Protein AF-A0A527ZD64-F1 (afdb_monomer_lite)

pLDDT: mean 91.5, std 5.49, range [61.19, 98.0]

Structure (mmCIF, N/CA/C/O backbone):
data_AF-A0A527ZD64-F1
#
_entry.id   AF-A0A527ZD64-F1
#
loop_
_atom_site.group_PDB
_atom_site.id
_atom_site.type_symbol
_atom_site.label_atom_id
_atom_site.label_alt_id
_atom_site.label_comp_id
_atom_site.label_asym_id
_atom_site.label_entity_id
_atom_site.label_seq_id
_atom_site.pdbx_PDB_ins_code
_atom_site.Cartn_x
_atom_site.Cartn_y
_atom_site.Cartn_z
_atom_site.occupancy
_atom_site.B_iso_or_equiv
_atom_site.auth_seq_id
_atom_site.auth_comp_id
_atom_site.auth_asym_id
_atom_site.auth_atom_id
_atom_site.pdbx_PDB_model_num
ATOM 1 N N . LEU A 1 1 ? -4.215 -12.252 6.668 1.00 61.19 1 LEU A N 1
ATOM 2 C CA . LEU A 1 1 ? -4.970 -12.366 7.943 1.00 61.19 1 LEU A CA 1
ATOM 3 C C . LEU A 1 1 ? -5.120 -11.031 8.687 1.00 61.19 1 LEU A C 1
ATOM 5 O O . LEU A 1 1 ? -6.021 -10.932 9.502 1.00 61.19 1 LEU A O 1
ATOM 9 N N . SER A 1 2 ? -4.307 -9.999 8.421 1.00 79.94 2 SER A N 1
ATOM 10 C CA . SER A 1 2 ? -4.396 -8.697 9.111 1.00 79.94 2 SER A CA 1
ATOM 11 C C . SER A 1 2 ? -5.544 -7.796 8.640 1.00 79.94 2 SER A C 1
ATOM 13 O O . SER A 1 2 ? -6.120 -7.075 9.448 1.00 79.94 2 SER A O 1
ATOM 15 N N . ARG A 1 3 ? -5.916 -7.859 7.358 1.00 85.94 3 ARG A N 1
ATOM 16 C CA . ARG A 1 3 ? -6.943 -6.987 6.769 1.00 85.94 3 ARG A CA 1
ATOM 17 C C . ARG A 1 3 ? -8.344 -7.117 7.390 1.00 85.94 3 ARG A C 1
ATOM 19 O O . ARG A 1 3 ? -8.904 -6.076 7.719 1.00 85.94 3 ARG A O 1
ATOM 26 N N . PRO A 1 4 ? -8.886 -8.322 7.666 1.00 92.00 4 PRO A N 1
ATOM 27 C CA . PRO A 1 4 ? -10.161 -8.439 8.381 1.00 92.00 4 PRO A CA 1
ATOM 28 C C . PRO A 1 4 ? -10.126 -7.844 9.796 1.00 92.00 4 PRO A C 1
ATOM 30 O O . PRO A 1 4 ? -11.113 -7.271 10.242 1.00 92.00 4 PRO A O 1
ATOM 33 N N . ALA A 1 5 ? -8.989 -7.936 10.496 1.00 92.25 5 ALA A N 1
ATOM 34 C CA . A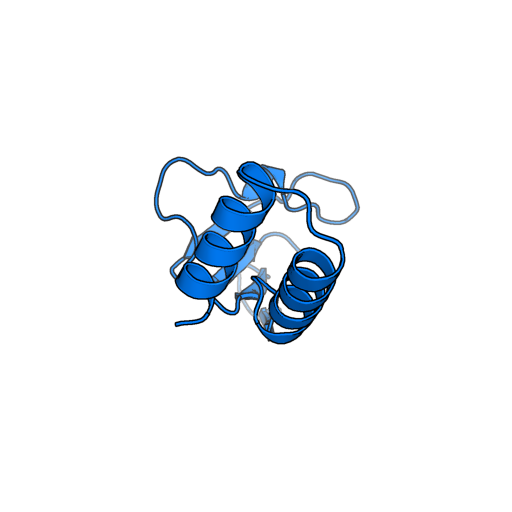LA A 1 5 ? -8.844 -7.356 11.831 1.00 92.25 5 ALA A CA 1
ATOM 35 C C . ALA A 1 5 ? -8.848 -5.818 11.789 1.00 92.25 5 ALA A C 1
ATOM 37 O O . ALA A 1 5 ? -9.528 -5.185 12.591 1.00 92.25 5 ALA A O 1
ATOM 38 N N . LEU A 1 6 ? -8.155 -5.215 10.814 1.00 93.88 6 LEU A N 1
ATOM 39 C CA . LEU A 1 6 ? -8.206 -3.766 10.583 1.00 93.88 6 LEU A CA 1
ATOM 40 C C . LEU A 1 6 ? -9.627 -3.295 10.239 1.00 93.88 6 LEU A C 1
ATOM 42 O O . LEU A 1 6 ? -10.090 -2.307 10.800 1.00 93.88 6 LEU A O 1
ATOM 46 N N . GLN A 1 7 ? -10.344 -4.040 9.392 1.00 94.31 7 GLN A N 1
ATOM 47 C CA . GLN A 1 7 ? -11.734 -3.735 9.030 1.00 94.31 7 GLN A CA 1
ATOM 48 C C . GLN A 1 7 ? -12.695 -3.840 10.220 1.00 94.31 7 GLN A C 1
ATOM 50 O O . GLN A 1 7 ? -13.609 -3.029 10.344 1.00 94.31 7 GLN A O 1
ATOM 55 N N . ALA A 1 8 ? -12.492 -4.811 11.113 1.00 95.31 8 ALA A N 1
ATOM 56 C CA . ALA A 1 8 ? -13.299 -4.945 12.323 1.00 95.31 8 ALA A CA 1
ATOM 57 C C . ALA A 1 8 ? -13.119 -3.741 13.262 1.00 95.31 8 ALA A C 1
ATOM 59 O O . ALA A 1 8 ? -14.103 -3.217 13.786 1.00 95.31 8 ALA A O 1
ATOM 60 N N . TYR A 1 9 ? -11.883 -3.260 13.429 1.00 95.69 9 TYR A N 1
ATOM 61 C CA . TYR A 1 9 ? -11.616 -2.040 14.188 1.00 95.69 9 TYR A CA 1
ATOM 62 C C . TYR A 1 9 ? -12.241 -0.799 13.542 1.00 95.69 9 TYR A C 1
ATOM 64 O O . TYR A 1 9 ? -12.875 -0.014 14.243 1.00 95.69 9 TYR A O 1
ATOM 72 N N . GLU A 1 10 ? -12.130 -0.640 12.219 1.00 95.00 10 GLU A N 1
ATOM 73 C CA . GLU A 1 10 ? -12.782 0.457 11.486 1.00 95.00 10 GLU A CA 1
ATOM 74 C C . GLU A 1 10 ? -14.304 0.435 11.669 1.00 95.00 10 GLU A C 1
ATOM 76 O O . GLU A 1 10 ? -14.901 1.468 11.972 1.00 95.00 10 GLU A O 1
ATOM 81 N N . ALA A 1 11 ? -14.930 -0.742 11.570 1.00 97.12 11 ALA A N 1
ATOM 82 C CA . ALA A 1 11 ? -16.361 -0.903 11.810 1.00 97.12 11 ALA A CA 1
ATOM 83 C C . ALA A 1 11 ? -16.745 -0.552 13.257 1.00 97.12 11 ALA A C 1
ATOM 85 O O . ALA A 1 11 ? -17.730 0.148 13.477 1.00 97.12 11 ALA A O 1
ATOM 86 N N . SER A 1 12 ? -15.953 -0.978 14.248 1.00 96.38 12 SER A N 1
ATOM 87 C CA . SER A 1 12 ? -16.180 -0.612 15.651 1.00 96.38 12 SER A CA 1
ATOM 88 C C . SER A 1 12 ? -16.080 0.898 15.872 1.00 96.38 12 SER A C 1
ATOM 90 O O . SER A 1 12 ? -16.918 1.465 16.573 1.00 96.38 12 SER A O 1
ATOM 92 N N . LEU A 1 13 ? -15.078 1.553 15.279 1.00 97.44 13 LEU A N 1
ATOM 93 C CA . LEU A 1 13 ? -14.862 2.998 15.392 1.00 97.44 13 LEU A CA 1
ATOM 94 C C . LEU A 1 13 ? -15.956 3.814 14.696 1.00 97.44 13 LEU A C 1
ATOM 96 O O . LEU A 1 13 ? -16.280 4.908 15.156 1.00 97.44 13 LEU A O 1
ATOM 100 N N . ALA A 1 14 ? -16.549 3.277 13.625 1.00 97.25 14 ALA A N 1
ATOM 101 C CA . ALA A 1 14 ? -17.698 3.880 12.955 1.00 97.25 14 ALA A CA 1
ATOM 102 C C . ALA A 1 14 ? -18.967 3.863 13.826 1.00 97.25 14 ALA A C 1
ATOM 104 O O . ALA A 1 14 ? -19.802 4.756 13.699 1.00 97.25 14 ALA A O 1
ATOM 105 N N . LEU A 1 15 ? -19.109 2.874 14.717 1.00 97.12 15 LEU A N 1
ATOM 106 C CA . LEU A 1 15 ? -20.216 2.801 15.676 1.00 97.12 15 LEU A CA 1
ATOM 107 C C . LEU A 1 15 ? -19.968 3.687 16.901 1.00 97.12 15 LEU A C 1
ATOM 109 O O . LEU A 1 15 ? -20.847 4.443 17.310 1.00 97.12 15 LEU A O 1
ATOM 113 N N . VAL A 1 16 ? -18.778 3.583 17.499 1.00 97.75 16 VAL A N 1
ATOM 114 C CA . VAL A 1 16 ? -18.373 4.357 18.677 1.00 97.75 16 VAL A CA 1
ATOM 115 C C . VAL A 1 16 ? -16.908 4.748 18.541 1.00 97.75 16 VAL A C 1
ATOM 117 O O . VAL A 1 16 ? -16.018 3.898 18.536 1.00 97.75 16 VAL A O 1
ATOM 120 N N . ASN A 1 17 ? -16.642 6.053 18.529 1.00 94.69 17 ASN A N 1
ATOM 121 C CA . ASN A 1 17 ? -15.283 6.582 18.489 1.00 94.69 17 ASN A CA 1
ATOM 122 C C . ASN A 1 17 ? -14.611 6.498 19.874 1.00 94.69 17 ASN A C 1
ATOM 124 O O . ASN A 1 17 ? -14.527 7.480 20.612 1.00 94.69 17 ASN A O 1
ATOM 128 N N . SER A 1 18 ? -14.182 5.291 20.244 1.00 98.00 18 SER A N 1
ATOM 129 C CA . SER A 1 18 ? -13.483 5.006 21.497 1.00 98.00 18 SER A CA 1
ATOM 130 C C . SER A 1 18 ? -11.974 5.271 21.367 1.00 98.00 18 SER A C 1
ATOM 132 O O . SER A 1 18 ? -11.334 4.669 20.500 1.00 98.00 18 SER A O 1
ATOM 134 N N . PRO A 1 19 ? -11.362 6.089 22.249 1.00 97.56 19 PRO A N 1
ATOM 135 C CA . PRO A 1 19 ? -9.921 6.351 22.223 1.00 97.56 19 PRO A CA 1
ATOM 136 C C . PRO A 1 19 ? -9.052 5.093 22.357 1.00 97.56 19 PRO A C 1
ATOM 138 O O . PRO A 1 19 ? -8.021 4.996 21.699 1.00 97.56 19 PRO A O 1
ATOM 141 N N . ALA A 1 20 ? -9.477 4.119 23.170 1.00 96.88 20 ALA A N 1
ATOM 142 C CA . ALA A 1 20 ? -8.735 2.872 23.360 1.00 96.88 20 ALA A CA 1
ATOM 143 C C . ALA A 1 20 ? -8.714 2.027 22.075 1.00 96.88 20 ALA A C 1
ATOM 145 O O . ALA A 1 20 ? -7.653 1.635 21.604 1.00 96.88 20 ALA A O 1
ATOM 146 N N . VAL A 1 21 ? -9.881 1.847 21.446 1.00 96.94 21 VAL A N 1
ATOM 147 C CA . VAL A 1 21 ? -10.010 1.104 20.180 1.00 96.94 21 VAL A CA 1
ATOM 148 C C . VAL A 1 21 ? -9.231 1.794 19.059 1.00 96.94 21 VAL A C 1
ATOM 150 O O . VAL A 1 21 ? -8.632 1.135 18.213 1.00 96.94 21 VAL A O 1
ATOM 153 N N . LYS A 1 22 ? -9.209 3.132 19.058 1.00 97.31 22 LYS A N 1
ATOM 154 C CA . LYS A 1 22 ? -8.440 3.906 18.085 1.00 97.31 22 LYS A CA 1
ATOM 155 C C . LYS A 1 22 ? -6.936 3.672 18.238 1.00 97.31 22 LYS A C 1
ATOM 157 O O . LYS A 1 22 ? -6.266 3.477 17.228 1.00 97.31 22 LYS A O 1
ATOM 162 N N . ALA A 1 23 ? -6.424 3.646 19.468 1.00 97.62 23 ALA A N 1
ATOM 163 C CA . ALA A 1 23 ? -5.018 3.347 19.726 1.00 97.62 23 ALA A CA 1
ATOM 164 C C . ALA A 1 23 ? -4.637 1.935 19.240 1.00 97.62 23 ALA A C 1
ATOM 166 O O . ALA A 1 23 ? -3.628 1.775 18.553 1.00 97.62 23 ALA A O 1
ATOM 167 N N . ASP A 1 24 ? -5.481 0.934 19.509 1.00 96.12 24 ASP A N 1
ATOM 168 C CA . ASP A 1 24 ? -5.258 -0.445 19.050 1.00 96.12 24 ASP A CA 1
ATOM 169 C C . ASP A 1 24 ? -5.301 -0.566 17.516 1.00 96.12 24 ASP A C 1
ATOM 171 O O . ASP A 1 24 ? -4.486 -1.273 16.913 1.00 96.12 24 ASP A O 1
ATOM 175 N N . TYR A 1 25 ? -6.224 0.149 16.862 1.00 95.94 25 TYR A N 1
ATOM 176 C CA . TYR A 1 25 ? -6.292 0.234 15.401 1.00 95.94 25 TYR A CA 1
ATOM 177 C C . TYR A 1 25 ? -5.013 0.829 14.806 1.00 95.94 25 TYR A C 1
ATOM 179 O O . TYR A 1 25 ? -4.451 0.267 13.863 1.00 95.94 25 TYR A O 1
ATOM 187 N N . GLU A 1 26 ? -4.550 1.960 15.341 1.00 96.06 26 GLU A N 1
ATOM 188 C CA . GLU A 1 26 ? -3.361 2.659 14.849 1.00 96.06 26 GLU A CA 1
ATOM 189 C C . GLU A 1 26 ? -2.096 1.808 15.018 1.00 96.06 26 GLU A C 1
ATOM 191 O O . GLU A 1 26 ? -1.313 1.684 14.071 1.00 96.06 26 GLU A O 1
ATOM 196 N N . ASP A 1 27 ? -1.933 1.140 16.162 1.00 95.62 27 ASP A N 1
ATOM 197 C CA . ASP A 1 27 ? -0.824 0.213 16.396 1.00 95.62 27 ASP A CA 1
ATOM 198 C C . ASP A 1 27 ? -0.862 -0.989 15.433 1.00 95.62 27 ASP A C 1
ATOM 200 O O . ASP A 1 27 ? 0.147 -1.331 14.800 1.00 95.62 27 ASP A O 1
ATOM 204 N N . LEU A 1 28 ? -2.029 -1.618 15.247 1.00 94.00 28 LEU A N 1
ATOM 205 C CA . LEU A 1 28 ? -2.153 -2.733 14.309 1.00 94.00 28 LEU A CA 1
ATOM 206 C C . LEU A 1 28 ? -1.868 -2.284 12.871 1.00 94.00 28 LEU A C 1
ATOM 208 O O . LEU A 1 28 ? -1.176 -2.992 12.133 1.00 94.00 28 LEU A O 1
ATOM 212 N N . LYS A 1 29 ? -2.364 -1.110 12.469 1.00 93.88 29 LYS A N 1
ATOM 213 C CA . LYS A 1 29 ? -2.143 -0.538 11.136 1.00 93.88 29 LYS A CA 1
ATOM 214 C C . LYS A 1 29 ? -0.667 -0.253 10.893 1.00 93.88 29 LYS A C 1
ATOM 216 O O . LYS A 1 29 ? -0.160 -0.611 9.832 1.00 93.88 29 LYS A O 1
ATOM 221 N N . ALA A 1 30 ? 0.044 0.299 11.872 1.00 92.75 30 ALA A N 1
ATOM 222 C CA . ALA A 1 30 ? 1.481 0.541 11.764 1.00 92.75 30 ALA A CA 1
ATOM 223 C C . ALA A 1 30 ? 2.271 -0.765 11.561 1.00 92.75 30 ALA A C 1
ATOM 225 O O . ALA A 1 30 ? 3.185 -0.844 10.737 1.00 92.75 30 ALA A O 1
ATOM 226 N N . ARG A 1 31 ? 1.898 -1.830 12.280 1.00 91.88 31 ARG A N 1
ATOM 227 C CA . ARG A 1 31 ? 2.625 -3.108 12.239 1.00 91.88 31 ARG A CA 1
ATOM 228 C C . ARG A 1 31 ? 2.247 -3.994 11.054 1.00 91.88 31 ARG A C 1
ATOM 230 O O . ARG A 1 31 ? 3.090 -4.763 10.584 1.00 91.88 31 ARG A O 1
ATOM 237 N N . LYS A 1 32 ? 0.983 -3.960 10.625 1.00 91.44 32 LYS A N 1
ATOM 238 C CA . LYS A 1 32 ? 0.369 -4.964 9.735 1.00 91.44 32 LYS A CA 1
ATOM 239 C C . LYS A 1 32 ? -0.478 -4.383 8.601 1.00 91.44 32 LYS A C 1
ATOM 241 O O . LYS A 1 32 ? -1.115 -5.164 7.893 1.00 91.44 32 LYS A O 1
ATOM 246 N N . GLY A 1 33 ? -0.508 -3.063 8.444 1.00 92.00 33 GLY A N 1
ATOM 247 C CA . GLY A 1 33 ? -1.196 -2.404 7.342 1.00 92.00 33 GLY A CA 1
ATOM 248 C C . GLY A 1 33 ? -0.543 -2.652 5.982 1.00 92.00 33 GLY A C 1
ATOM 249 O O . GLY A 1 33 ? 0.539 -3.244 5.867 1.00 92.00 33 GLY A O 1
ATOM 250 N N . PHE A 1 34 ? -1.221 -2.163 4.947 1.00 92.44 34 PHE A N 1
ATOM 251 C CA . PHE A 1 34 ? -0.717 -2.159 3.581 1.00 92.44 34 PHE A CA 1
ATOM 252 C C . PHE A 1 34 ? 0.538 -1.285 3.485 1.00 92.44 34 PHE A C 1
ATOM 254 O O . PHE A 1 34 ? 0.507 -0.107 3.845 1.00 92.44 34 PHE A O 1
ATOM 261 N N . ARG A 1 35 ? 1.651 -1.865 3.034 1.00 92.31 35 ARG A N 1
ATOM 262 C CA . ARG A 1 35 ? 2.950 -1.187 2.954 1.00 92.31 35 ARG A CA 1
ATOM 263 C C . ARG A 1 35 ? 3.842 -1.814 1.894 1.00 92.31 35 ARG A C 1
ATOM 265 O O . ARG A 1 35 ? 3.676 -2.990 1.569 1.00 92.31 35 ARG A O 1
ATOM 272 N N . VAL A 1 36 ? 4.822 -1.045 1.430 1.00 94.00 36 VAL A N 1
ATOM 273 C CA . VAL A 1 36 ? 5.955 -1.578 0.666 1.00 94.00 36 VAL A CA 1
ATOM 274 C C . VAL A 1 36 ? 6.833 -2.385 1.622 1.00 94.00 36 VAL A C 1
ATOM 276 O O . VAL A 1 36 ? 7.144 -1.930 2.724 1.00 94.00 36 VAL A O 1
ATOM 279 N N . VAL A 1 37 ? 7.171 -3.608 1.233 1.00 95.00 37 VAL A N 1
ATOM 280 C CA . VAL A 1 37 ? 8.013 -4.527 2.010 1.00 95.00 37 VAL A CA 1
ATOM 281 C C . VAL A 1 37 ? 9.368 -4.764 1.363 1.00 95.00 37 VAL A C 1
ATOM 283 O O . VAL A 1 37 ? 10.295 -5.131 2.075 1.00 95.00 37 VAL A O 1
ATOM 286 N N . ASP A 1 38 ? 9.480 -4.550 0.053 1.00 95.62 38 ASP A N 1
ATOM 287 C CA . ASP A 1 38 ? 10.731 -4.686 -0.684 1.00 95.62 38 ASP A CA 1
ATOM 288 C C . ASP A 1 38 ? 10.683 -3.886 -1.994 1.00 95.62 38 ASP A C 1
ATOM 290 O O . ASP A 1 38 ? 9.614 -3.421 -2.407 1.00 95.62 38 ASP A O 1
ATOM 294 N N . HIS A 1 39 ? 11.826 -3.733 -2.653 1.00 94.56 39 HIS A N 1
ATOM 295 C CA . HIS A 1 39 ? 11.913 -3.205 -4.007 1.00 94.56 39 HIS A CA 1
ATOM 296 C C . HIS A 1 39 ? 13.080 -3.825 -4.780 1.00 94.56 39 HIS A C 1
ATOM 298 O O . HIS A 1 39 ? 14.126 -4.137 -4.219 1.00 94.56 39 HIS A O 1
ATOM 304 N N . THR A 1 40 ? 12.913 -3.957 -6.092 1.00 94.44 40 THR A N 1
ATOM 305 C CA . THR A 1 40 ? 13.952 -4.434 -7.007 1.00 94.44 40 THR A CA 1
ATOM 306 C C . THR A 1 40 ? 14.170 -3.423 -8.121 1.00 94.44 40 THR A C 1
ATOM 308 O O . THR A 1 40 ? 13.218 -2.832 -8.629 1.00 94.44 40 THR A O 1
ATOM 311 N N . VAL A 1 41 ? 15.427 -3.222 -8.508 1.00 93.69 41 VAL A N 1
ATOM 312 C CA . VAL A 1 41 ? 15.804 -2.350 -9.625 1.00 93.69 41 VAL A CA 1
ATOM 313 C C . VAL A 1 41 ? 16.381 -3.221 -10.731 1.00 93.69 41 VAL A C 1
ATOM 315 O O . VAL A 1 41 ? 17.364 -3.928 -10.522 1.00 93.69 41 VAL A O 1
ATOM 318 N N . GLU A 1 42 ? 15.764 -3.168 -11.903 1.00 90.69 42 GLU A N 1
ATOM 319 C CA . GLU A 1 42 ? 16.192 -3.876 -13.106 1.00 90.69 42 GLU A CA 1
ATOM 320 C C . GLU A 1 42 ? 16.714 -2.843 -14.110 1.00 90.69 42 GLU A C 1
ATOM 322 O O . GLU A 1 42 ? 15.956 -2.327 -14.929 1.00 90.69 42 GLU A O 1
ATOM 327 N N . ALA A 1 43 ? 18.001 -2.498 -14.011 1.00 89.69 43 ALA A N 1
ATOM 328 C CA . ALA A 1 43 ? 18.621 -1.460 -14.844 1.00 89.69 43 ALA A CA 1
ATOM 329 C C . ALA A 1 43 ? 19.255 -1.999 -16.142 1.00 89.69 43 ALA A C 1
ATOM 331 O O . ALA A 1 43 ? 19.322 -1.279 -17.132 1.00 89.69 43 ALA A O 1
ATOM 332 N N . ASP A 1 44 ? 19.680 -3.266 -16.161 1.00 87.31 44 ASP A N 1
ATOM 333 C CA . ASP A 1 44 ? 20.447 -3.863 -17.270 1.00 87.31 44 ASP A CA 1
ATOM 334 C C . ASP A 1 44 ? 19.566 -4.539 -18.340 1.00 87.31 44 ASP A C 1
ATOM 336 O O . ASP A 1 44 ? 19.975 -5.496 -19.002 1.00 87.31 44 ASP A O 1
ATOM 340 N N . THR A 1 45 ? 18.325 -4.082 -18.504 1.00 84.69 45 THR A N 1
ATOM 341 C CA . THR A 1 45 ? 17.370 -4.635 -19.477 1.00 84.69 45 THR A CA 1
ATOM 342 C C . THR A 1 45 ? 17.097 -3.635 -20.602 1.00 84.69 45 THR A C 1
ATOM 344 O O . THR A 1 45 ? 17.410 -2.451 -20.506 1.00 84.69 45 THR A O 1
ATOM 347 N N . SER A 1 46 ? 16.470 -4.088 -21.693 1.00 86.19 46 SER A N 1
ATOM 348 C CA . SER A 1 46 ? 16.006 -3.188 -22.762 1.00 86.19 46 SER A CA 1
ATOM 349 C C . SER A 1 46 ? 14.910 -2.211 -22.315 1.00 86.19 46 SER A C 1
ATOM 351 O O . SER A 1 46 ? 14.590 -1.286 -23.056 1.00 86.19 46 SER A O 1
ATOM 353 N N . ALA A 1 47 ? 14.319 -2.431 -21.137 1.00 84.81 47 ALA A N 1
ATOM 354 C CA . ALA A 1 47 ? 13.274 -1.606 -20.547 1.00 84.81 47 ALA A CA 1
ATOM 355 C C . ALA A 1 47 ? 13.548 -1.438 -19.038 1.00 84.81 47 ALA A C 1
ATOM 357 O O . ALA A 1 47 ? 12.972 -2.171 -18.227 1.00 84.81 47 ALA A O 1
ATOM 358 N N . PRO A 1 48 ? 14.450 -0.512 -18.654 1.00 90.56 48 PRO A N 1
ATOM 359 C CA . PRO A 1 48 ? 14.800 -0.284 -17.259 1.00 90.56 48 PRO A CA 1
ATOM 360 C C . PRO A 1 48 ? 13.575 0.039 -16.405 1.00 90.56 48 PRO A C 1
ATOM 362 O O . PRO A 1 48 ? 12.734 0.871 -16.777 1.00 90.56 48 PRO A O 1
ATOM 365 N N . ARG A 1 49 ? 13.474 -0.625 -15.252 1.00 92.88 49 ARG A N 1
ATOM 366 C CA . ARG A 1 49 ? 12.316 -0.505 -14.363 1.00 92.88 49 ARG A CA 1
ATOM 367 C C . ARG A 1 49 ? 12.662 -0.711 -12.897 1.00 92.88 49 ARG A C 1
ATOM 369 O O . ARG A 1 49 ? 13.628 -1.389 -12.549 1.00 92.88 49 ARG A O 1
ATOM 376 N N . ILE A 1 50 ? 11.830 -0.147 -12.033 1.00 93.69 50 ILE A N 1
ATOM 377 C CA . ILE A 1 50 ? 11.845 -0.387 -10.588 1.00 93.69 50 ILE A CA 1
ATOM 378 C C . ILE A 1 50 ? 10.533 -1.042 -10.186 1.00 93.69 50 ILE A C 1
ATOM 380 O O . ILE A 1 50 ? 9.465 -0.577 -10.572 1.00 93.69 50 ILE A O 1
ATOM 384 N N . CYS A 1 51 ? 10.598 -2.107 -9.399 1.00 94.81 51 CYS A N 1
ATOM 385 C CA . CYS A 1 51 ? 9.422 -2.804 -8.910 1.00 94.81 51 CYS A CA 1
ATOM 386 C C . CYS A 1 51 ? 9.330 -2.698 -7.390 1.00 94.81 51 CYS A C 1
ATOM 388 O O . CYS A 1 51 ? 10.241 -3.109 -6.679 1.00 94.81 51 CYS A O 1
ATOM 390 N N . ALA A 1 52 ? 8.218 -2.175 -6.883 1.00 95.81 52 ALA A N 1
ATOM 391 C CA . ALA A 1 52 ? 7.891 -2.137 -5.465 1.00 95.81 52 ALA A CA 1
ATOM 392 C C . ALA A 1 52 ? 7.013 -3.337 -5.094 1.00 95.81 52 ALA A C 1
ATOM 394 O O . ALA A 1 52 ? 5.976 -3.581 -5.713 1.00 95.81 52 ALA A O 1
ATOM 395 N N . GLN A 1 53 ? 7.415 -4.069 -4.060 1.00 96.19 53 GLN A N 1
ATOM 396 C CA . GLN A 1 53 ? 6.704 -5.223 -3.523 1.00 96.19 53 GLN A CA 1
ATOM 397 C C . GLN A 1 53 ? 5.878 -4.803 -2.306 1.00 96.19 53 GLN A C 1
ATOM 399 O O . GLN A 1 53 ? 6.397 -4.206 -1.364 1.00 96.19 53 GLN A O 1
ATOM 404 N N . PHE A 1 54 ? 4.599 -5.158 -2.287 1.00 94.69 54 PHE A N 1
ATOM 405 C CA . PHE A 1 54 ? 3.651 -4.832 -1.226 1.00 94.69 54 PHE A CA 1
ATOM 406 C C . PHE A 1 54 ? 3.382 -6.025 -0.307 1.00 94.69 54 PHE A C 1
ATOM 408 O O . PHE A 1 54 ? 3.591 -7.190 -0.663 1.00 94.69 54 PHE A O 1
ATOM 415 N N . SER A 1 55 ? 2.901 -5.726 0.901 1.00 92.31 55 SER A N 1
ATOM 416 C CA . SER A 1 55 ? 2.540 -6.724 1.913 1.00 92.31 55 SER A CA 1
ATOM 417 C C . SER A 1 55 ? 1.304 -7.559 1.547 1.00 92.31 55 SER A C 1
ATOM 419 O O . SER A 1 55 ? 1.164 -8.694 2.014 1.00 92.31 55 SER A O 1
ATOM 421 N N . GLU A 1 56 ? 0.414 -7.032 0.708 1.00 91.19 56 GLU A N 1
ATOM 422 C CA . GLU A 1 56 ? -0.875 -7.636 0.356 1.00 91.19 56 GLU A CA 1
ATOM 423 C C . GLU A 1 56 ? -1.160 -7.532 -1.145 1.00 91.19 56 GLU A C 1
ATOM 425 O O . GLU A 1 56 ? -0.488 -6.785 -1.856 1.00 91.19 56 GLU A O 1
ATOM 430 N N . ASP A 1 57 ? -2.152 -8.299 -1.610 1.00 92.25 57 ASP A N 1
ATOM 431 C CA . ASP A 1 57 ? -2.581 -8.290 -3.011 1.00 92.25 57 ASP A CA 1
ATOM 432 C C . ASP A 1 57 ? -3.178 -6.933 -3.393 1.00 92.25 57 ASP A C 1
ATOM 434 O O . ASP A 1 57 ? -4.032 -6.377 -2.694 1.00 92.25 57 ASP A O 1
ATOM 438 N N . LEU A 1 58 ? -2.734 -6.437 -4.540 1.00 91.50 58 LEU A N 1
ATOM 439 C CA . LEU A 1 58 ? -3.275 -5.288 -5.234 1.00 91.50 58 LEU A CA 1
ATOM 440 C C . LEU A 1 58 ? -4.672 -5.610 -5.767 1.00 91.50 58 LEU A C 1
ATOM 442 O O . LEU A 1 58 ? -5.042 -6.755 -6.048 1.00 91.50 58 LEU A O 1
ATOM 446 N N . VAL A 1 59 ? -5.473 -4.563 -5.911 1.00 91.12 59 VAL A N 1
ATOM 447 C CA . VAL A 1 59 ? -6.805 -4.659 -6.491 1.00 91.12 59 VAL A CA 1
ATOM 448 C C . VAL A 1 59 ? -6.654 -4.959 -7.978 1.00 91.12 59 VAL A C 1
ATOM 450 O O . VAL A 1 59 ? -6.085 -4.178 -8.730 1.00 91.12 59 VAL A O 1
ATOM 453 N N . LYS A 1 60 ? -7.183 -6.108 -8.403 1.00 84.69 60 LYS A N 1
ATOM 454 C CA . LYS A 1 60 ? -6.984 -6.625 -9.764 1.00 84.69 60 LYS A CA 1
ATOM 455 C C . LYS A 1 60 ? -7.688 -5.812 -10.854 1.00 84.69 60 LYS A C 1
ATOM 457 O O . LYS A 1 60 ? -7.299 -5.894 -12.011 1.00 84.69 60 LYS A O 1
ATOM 462 N N . THR A 1 61 ? -8.752 -5.086 -10.515 1.00 86.81 61 THR A N 1
ATOM 463 C CA . THR A 1 61 ? -9.612 -4.403 -11.492 1.00 86.81 61 THR A CA 1
ATOM 464 C C . THR A 1 61 ? -10.160 -3.095 -10.939 1.00 86.81 61 THR A C 1
ATOM 466 O O . THR A 1 61 ? -10.570 -3.046 -9.781 1.00 86.81 61 THR A O 1
ATOM 469 N N . GLY A 1 62 ? -10.260 -2.071 -11.788 1.00 84.19 62 GLY A N 1
ATOM 470 C CA . GLY A 1 62 ? -10.935 -0.810 -11.457 1.00 84.19 62 GLY A CA 1
ATOM 471 C C . GLY A 1 62 ? -10.082 0.211 -10.700 1.00 84.19 62 GLY A C 1
ATOM 472 O O . GLY A 1 62 ? -10.610 1.244 -10.304 1.00 84.19 62 GLY A O 1
ATOM 473 N N . VAL A 1 63 ? -8.786 -0.056 -10.513 1.00 89.81 63 VAL A N 1
ATOM 474 C CA . VAL A 1 63 ? -7.820 0.900 -9.959 1.00 89.81 63 VAL A CA 1
ATOM 475 C C . VAL A 1 63 ? -6.751 1.168 -11.009 1.00 89.81 63 VAL A C 1
ATOM 477 O O . VAL A 1 63 ? -6.085 0.240 -11.464 1.00 89.81 63 VAL A O 1
ATOM 480 N N . ASP A 1 64 ? -6.596 2.434 -11.382 1.00 89.62 64 ASP A N 1
ATOM 481 C CA . ASP A 1 64 ? -5.472 2.890 -12.191 1.00 89.62 64 ASP A CA 1
ATOM 482 C C . ASP A 1 64 ? -4.312 3.276 -11.266 1.00 89.62 64 ASP A C 1
ATOM 484 O O . ASP A 1 64 ? -4.312 4.331 -10.630 1.00 89.62 64 ASP A O 1
ATOM 488 N N . TYR A 1 65 ? -3.322 2.389 -11.167 1.00 90.75 65 TYR A N 1
ATOM 489 C CA . TYR A 1 65 ? -2.166 2.588 -10.297 1.00 90.75 65 TYR A CA 1
ATOM 490 C C . TYR A 1 65 ? -1.229 3.707 -10.764 1.00 90.75 65 TYR A C 1
ATOM 492 O O . TYR A 1 65 ? -0.477 4.237 -9.945 1.00 90.75 65 TYR A O 1
ATOM 500 N N . SER A 1 66 ? -1.301 4.121 -12.034 1.00 89.38 66 SER A N 1
ATOM 501 C CA . SER A 1 66 ? -0.475 5.214 -12.560 1.00 89.38 66 SER A CA 1
ATOM 502 C C . SER A 1 66 ? -0.775 6.562 -11.897 1.00 89.38 66 SER A C 1
ATOM 504 O O . SER A 1 66 ? 0.101 7.414 -11.812 1.00 89.38 66 SER A O 1
ATOM 506 N N . GLN A 1 67 ? -1.978 6.731 -11.340 1.00 90.94 67 GLN A N 1
ATOM 507 C CA . GLN A 1 67 ? -2.392 7.950 -10.640 1.00 90.94 67 GLN A CA 1
ATOM 508 C C . GLN A 1 67 ? -1.753 8.108 -9.252 1.00 90.94 67 GLN A C 1
ATOM 510 O O . GLN A 1 67 ? -1.767 9.200 -8.687 1.00 90.94 67 GLN A O 1
ATOM 515 N N . PHE A 1 68 ? -1.211 7.025 -8.690 1.00 90.19 68 PHE A N 1
ATOM 516 C CA . PHE A 1 68 ? -0.623 7.000 -7.346 1.00 90.19 68 PHE A CA 1
ATOM 517 C C . PHE A 1 68 ? 0.906 6.973 -7.364 1.00 90.19 68 PHE A C 1
ATOM 519 O O . PHE A 1 68 ? 1.533 6.897 -6.308 1.00 90.19 68 PHE A O 1
ATOM 526 N N . VAL A 1 69 ? 1.508 7.011 -8.551 1.00 89.94 69 VAL A N 1
ATOM 527 C CA . VAL A 1 69 ? 2.951 6.913 -8.748 1.00 89.94 69 VAL A CA 1
ATOM 528 C C . VAL A 1 69 ? 3.408 8.108 -9.565 1.00 89.94 69 VAL A C 1
ATOM 530 O O . VAL A 1 69 ? 2.810 8.440 -10.582 1.00 89.94 69 VAL A O 1
ATOM 533 N N . THR A 1 70 ? 4.494 8.736 -9.137 1.00 90.75 70 THR A N 1
ATOM 534 C CA . THR A 1 70 ? 5.191 9.759 -9.915 1.00 90.75 70 THR A CA 1
ATOM 535 C C . THR A 1 70 ? 6.675 9.431 -9.970 1.00 90.75 70 THR A C 1
ATOM 537 O O . THR A 1 70 ? 7.237 8.868 -9.031 1.00 90.75 70 THR A O 1
ATOM 540 N N . VAL A 1 71 ? 7.305 9.778 -11.088 1.00 87.19 71 VAL A N 1
ATOM 541 C CA . VAL A 1 71 ? 8.757 9.702 -11.281 1.00 87.19 71 VAL A CA 1
ATOM 542 C C . VAL A 1 71 ? 9.223 11.121 -11.554 1.00 87.19 71 VAL A C 1
ATOM 544 O O . VAL A 1 71 ? 8.707 11.765 -12.462 1.00 87.19 71 VAL A O 1
ATOM 547 N N . ASP A 1 72 ? 10.114 11.648 -10.715 1.00 88.00 72 ASP A N 1
ATOM 548 C CA . ASP A 1 72 ? 10.598 13.035 -10.794 1.00 88.00 72 ASP A CA 1
ATOM 549 C C . ASP A 1 72 ? 9.480 14.093 -10.877 1.00 88.00 72 ASP A C 1
ATOM 551 O O . ASP A 1 72 ? 9.581 15.094 -11.583 1.00 88.00 72 ASP A O 1
ATOM 555 N N . ASN A 1 73 ? 8.395 13.884 -10.121 1.00 87.06 73 ASN A N 1
ATOM 556 C CA . ASN A 1 73 ? 7.175 14.710 -10.132 1.00 87.06 73 ASN A CA 1
ATOM 557 C C . ASN A 1 73 ? 6.404 14.718 -11.467 1.00 87.06 73 ASN A C 1
ATOM 559 O O . ASN A 1 73 ? 5.503 15.538 -11.649 1.00 87.06 73 ASN A O 1
ATOM 563 N N . ALA A 1 74 ? 6.712 13.799 -12.380 1.00 87.94 74 ALA A N 1
ATOM 564 C CA . ALA A 1 74 ? 5.985 13.576 -13.620 1.00 87.94 74 ALA A CA 1
ATOM 565 C C . ALA A 1 74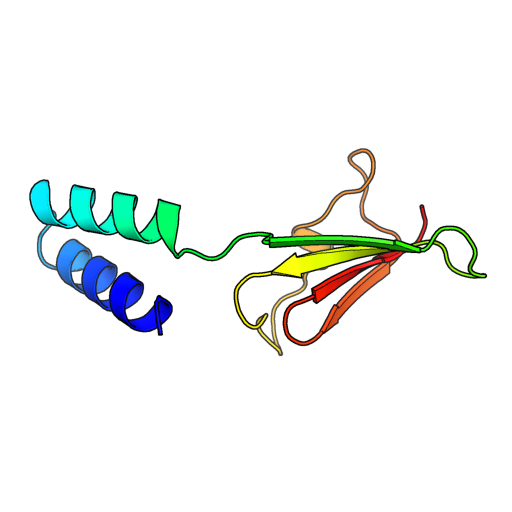 ? 5.221 12.244 -13.589 1.00 87.94 74 ALA A C 1
ATOM 567 O O . ALA A 1 74 ? 5.487 11.360 -12.768 1.00 87.94 74 ALA A O 1
ATOM 568 N N . ALA A 1 75 ? 4.259 12.106 -14.502 1.00 86.50 75 ALA A N 1
ATOM 569 C CA . ALA A 1 75 ? 3.572 10.839 -14.704 1.00 86.50 75 ALA A CA 1
ATOM 570 C C . ALA A 1 75 ? 4.571 9.777 -15.212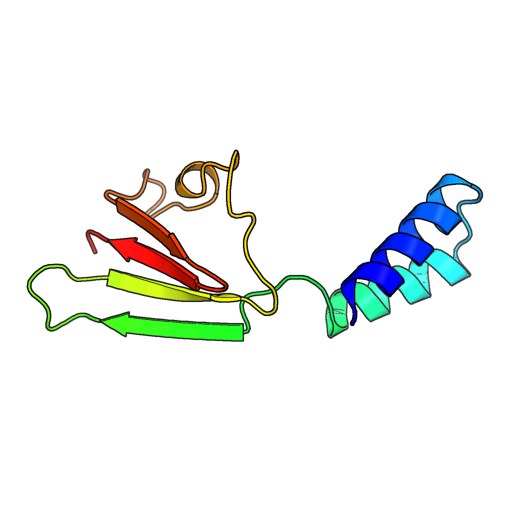 1.00 86.50 75 ALA A C 1
ATOM 572 O O . ALA A 1 75 ? 5.356 10.070 -16.121 1.00 86.50 75 ALA A O 1
ATOM 573 N N . PRO A 1 76 ? 4.559 8.558 -14.650 1.00 86.56 76 PRO A N 1
ATOM 574 C CA . PRO A 1 76 ? 5.409 7.467 -15.111 1.00 86.56 76 PRO A CA 1
ATOM 575 C C . PRO A 1 76 ? 5.076 7.095 -16.560 1.00 86.56 76 PRO A C 1
ATOM 577 O O . PRO A 1 76 ? 3.920 7.165 -16.979 1.00 86.56 76 PRO A O 1
ATOM 580 N N . LYS A 1 77 ? 6.085 6.664 -17.328 1.00 85.31 77 LYS A N 1
ATOM 581 C CA . LYS A 1 77 ? 5.887 6.245 -18.728 1.00 85.31 77 LYS A CA 1
ATOM 582 C C . LYS A 1 77 ? 5.100 4.940 -18.834 1.00 85.31 77 LYS A C 1
ATOM 584 O O . LYS A 1 77 ? 4.327 4.771 -19.771 1.00 85.31 77 LYS A O 1
ATOM 589 N N . GLY A 1 78 ? 5.299 4.039 -17.875 1.00 89.06 78 GLY A N 1
ATOM 590 C CA . GLY A 1 78 ? 4.590 2.771 -17.778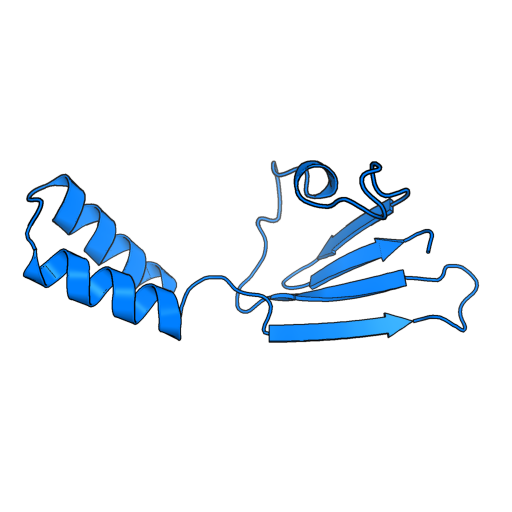 1.00 89.06 78 GLY A CA 1
ATOM 591 C C . GLY A 1 78 ? 4.467 2.337 -16.325 1.00 89.06 78 GLY A C 1
ATOM 592 O O . GLY A 1 78 ? 5.410 2.485 -15.547 1.00 89.06 78 GLY A O 1
ATOM 593 N N . VAL A 1 79 ? 3.293 1.825 -15.960 1.00 92.25 79 VAL A N 1
ATOM 594 C CA . VAL A 1 79 ? 3.034 1.223 -14.649 1.00 92.25 79 VAL A CA 1
ATOM 595 C C . VAL A 1 79 ? 2.343 -0.110 -14.868 1.00 92.25 79 VAL A C 1
ATOM 597 O O . VAL A 1 79 ? 1.255 -0.168 -15.438 1.00 92.25 79 VAL A O 1
ATOM 600 N N . GLU A 1 80 ? 2.970 -1.174 -14.389 1.00 91.94 80 GLU A N 1
ATOM 601 C CA . GLU A 1 80 ? 2.408 -2.516 -14.373 1.00 91.94 80 GLU A CA 1
ATOM 602 C C . GLU A 1 80 ? 2.115 -2.905 -12.926 1.00 91.94 80 GLU A C 1
ATOM 604 O O . GLU A 1 80 ? 3.003 -2.885 -12.079 1.00 91.94 80 GLU A O 1
ATOM 609 N N . ALA A 1 81 ? 0.868 -3.267 -12.632 1.00 92.88 81 ALA A N 1
ATOM 610 C CA . ALA A 1 81 ? 0.465 -3.766 -11.324 1.00 92.88 81 ALA A CA 1
ATOM 611 C C . ALA A 1 81 ? 0.056 -5.233 -11.448 1.00 92.88 81 ALA A C 1
ATOM 613 O O . ALA A 1 81 ? -0.884 -5.566 -12.173 1.00 92.88 81 ALA A O 1
ATOM 614 N N . LYS A 1 82 ? 0.744 -6.114 -10.723 1.00 90.88 82 LYS A N 1
ATOM 615 C CA . LYS A 1 82 ? 0.475 -7.550 -10.748 1.00 90.88 82 LYS A CA 1
ATOM 616 C C . LYS A 1 82 ? 0.634 -8.164 -9.370 1.00 90.88 82 LYS A C 1
ATOM 618 O O . LYS A 1 82 ? 1.656 -7.993 -8.716 1.00 90.88 82 LYS A O 1
ATOM 623 N N . ASP A 1 83 ? -0.374 -8.930 -8.959 1.00 91.56 83 ASP A N 1
ATOM 624 C CA . ASP A 1 83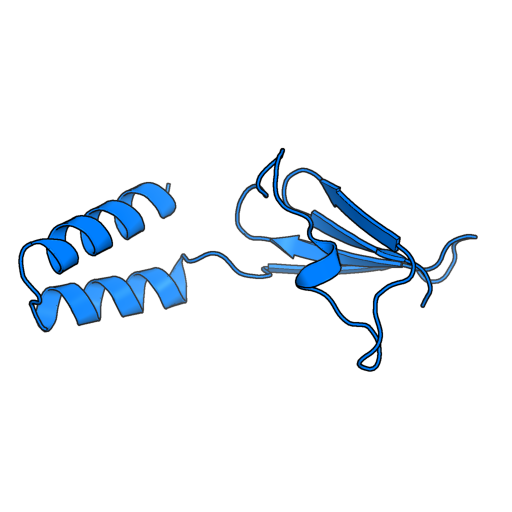 ? -0.435 -9.617 -7.667 1.00 91.56 83 ASP A CA 1
ATOM 625 C C . ASP A 1 83 ? -0.138 -8.668 -6.503 1.00 91.56 83 ASP A C 1
ATOM 627 O O . ASP A 1 83 ? -1.019 -7.929 -6.083 1.00 91.56 83 ASP A O 1
ATOM 631 N N . LYS A 1 84 ? 1.098 -8.650 -6.008 1.00 94.31 84 LYS A N 1
ATOM 632 C CA . LYS A 1 84 ? 1.551 -7.814 -4.892 1.00 94.31 84 LYS A CA 1
ATOM 633 C C . LYS A 1 84 ? 2.639 -6.823 -5.298 1.00 94.31 84 LYS A C 1
ATOM 635 O O . LYS A 1 84 ? 3.348 -6.331 -4.431 1.00 94.31 84 LYS A O 1
ATOM 640 N N . GLN A 1 85 ? 2.841 -6.579 -6.583 1.00 95.06 85 GLN A N 1
ATOM 641 C CA . GLN A 1 85 ? 3.978 -5.826 -7.093 1.00 95.06 85 GLN A CA 1
ATOM 642 C C . GLN A 1 85 ? 3.511 -4.743 -8.063 1.00 95.06 85 GLN A C 1
ATOM 644 O O . GLN A 1 85 ? 2.617 -4.977 -8.875 1.00 95.06 85 GLN A O 1
ATOM 649 N N . ILE A 1 86 ? 4.118 -3.560 -7.974 1.00 94.75 86 ILE A N 1
ATOM 650 C CA . ILE A 1 86 ? 3.987 -2.506 -8.984 1.00 94.75 86 ILE A CA 1
ATOM 651 C C . ILE A 1 86 ? 5.361 -2.258 -9.585 1.00 94.75 86 ILE A C 1
ATOM 653 O O . ILE A 1 86 ? 6.278 -1.895 -8.855 1.00 94.75 86 ILE A O 1
ATOM 657 N N . CYS A 1 87 ? 5.488 -2.426 -10.895 1.00 94.25 87 CYS A N 1
ATOM 658 C CA . CYS A 1 87 ? 6.674 -2.084 -11.663 1.00 94.25 87 CYS A CA 1
ATOM 659 C C . CYS A 1 87 ? 6.455 -0.776 -12.420 1.00 94.25 87 CYS A C 1
ATOM 661 O O . CYS A 1 87 ? 5.411 -0.567 -13.035 1.00 94.25 87 CYS A O 1
ATOM 663 N N . VAL A 1 88 ? 7.447 0.103 -12.362 1.00 93.50 88 VAL A N 1
ATOM 664 C CA . VAL A 1 88 ? 7.455 1.412 -13.010 1.00 93.50 88 VAL A CA 1
ATOM 665 C C . VAL A 1 88 ? 8.567 1.419 -14.041 1.00 93.50 88 VAL A C 1
ATOM 667 O O . VAL A 1 88 ? 9.732 1.207 -13.700 1.00 93.50 88 VAL A O 1
ATOM 670 N N . GLU A 1 89 ? 8.197 1.652 -15.292 1.00 88.69 89 GLU A N 1
ATOM 671 C CA . GLU A 1 89 ? 9.107 1.668 -16.431 1.00 88.69 89 GLU A CA 1
ATOM 672 C C . GLU A 1 89 ? 9.510 3.092 -16.819 1.00 88.69 89 GLU A C 1
ATOM 674 O O . GLU A 1 89 ? 8.794 4.067 -16.560 1.00 88.69 89 GLU A O 1
ATOM 679 N N . GLY A 1 90 ? 10.629 3.192 -17.538 1.00 77.00 90 GLY A N 1
ATOM 680 C CA . GLY A 1 90 ? 11.030 4.426 -18.208 1.00 77.00 90 GLY A CA 1
ATOM 681 C C . GLY A 1 90 ? 11.972 5.321 -17.410 1.00 77.00 90 GLY A C 1
ATOM 682 O O . GLY A 1 90 ? 11.981 6.529 -17.689 1.00 77.00 90 GLY A O 1
ATOM 683 N N . LEU A 1 91 ? 12.706 4.704 -16.473 1.00 75.12 91 LEU A N 1
ATOM 684 C CA . LEU A 1 91 ? 13.841 5.263 -15.731 1.00 75.12 91 LEU A CA 1
ATOM 685 C C . LEU A 1 91 ? 14.970 5.739 -16.658 1.00 75.12 91 LEU A C 1
ATOM 687 O O . LEU A 1 91 ? 15.076 5.211 -17.791 1.00 75.12 91 LEU A O 1
#

Radius of gyration: 16.94 Å; chains: 1; bounding box: 41×27×46 Å

Sequence (9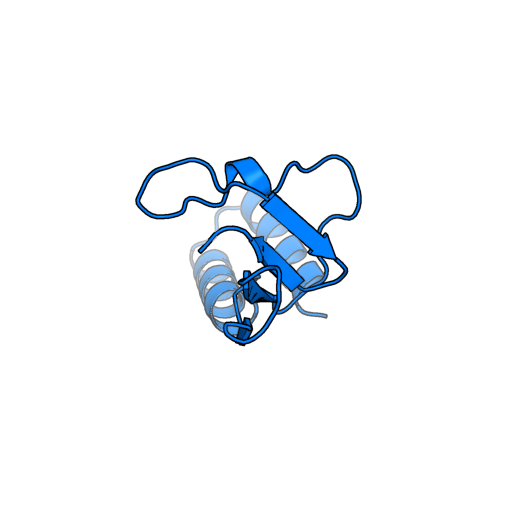1 aa):
LSRPALQAYEASLALVNSPAVKADYEDLKARKGFRVVDHTVEADTSAPRICAQFSEDLVKTGVDYSQFVTVDNAAPKGVEAKDKQICVEGL

Foldseek 3Di:
DLVVVLVVLVVVCVVPVDPVSVVVSVVSCVVPNKDFPDKDWDCPDPWTKIKTFIPFFDDPDDDDCQVVDDDPNHGFPDWDHDTGMIMTTDD

Secondary structure (DSSP, 8-state):
-HHHHHHHHHHHHHH---HHHHHHHHHHHHHHSS-EEEEEEE-SSSS-EEEEEESSPPPSSS--GGGG--BTTB--SEEEEETTEEEEE--